Protein AF-A0A098EBD2-F1 (afdb_monomer_lite)

Secondary structure (DSSP, 8-state):
--SEEEEEEEE-HHHHTT-SSEEEEEEEETTTTEEEEEEEE-STT---S----EEEEEEE-SSEEEEE---S--EE-TT--EE------EEEEE------TT--SSSSS-SHHHHHHHHHHHTTS---S-HHHHSTT-SS--HHHHHHHHTT-

Radius of gyration: 23.1 Å; chains: 1; bounding box: 47×31×62 Å

InterPro domains:
  IPR002102 Cellulosome anchoring protein, cohesin domain [PF00963] (5-93)
  IPR008965 CBM2/CBM3, carbohydrate-binding domain superfamily [SSF49384] (8-94)

Foldseek 3Di:
DDQKAWDDKAFDCQQVPPAPDKDKDWDGDRVVPDIDIDIDGPDQFGGDDDDDGMDIDIDGPAFDKDKADDDPDWDAGSVRDTDDDDDDTDMDGDHHPPDDALPQVPPPDQDVVSLVSLVCVVVVNHDGPCQVRHDDPDPHRDVVSSVVSVVVD

Structure (mmCIF, N/CA/C/O backbone):
data_AF-A0A098EBD2-F1
#
_entry.id   AF-A0A098EBD2-F1
#
loop_
_atom_site.group_PDB
_atom_site.id
_atom_site.type_symbol
_atom_site.label_atom_id
_atom_site.label_alt_id
_atom_site.label_comp_id
_atom_site.label_asym_id
_atom_site.label_entity_id
_atom_site.label_seq_id
_atom_site.pdbx_PDB_ins_code
_atom_site.Cartn_x
_atom_site.Cartn_y
_atom_site.Cartn_z
_atom_site.occupancy
_atom_site.B_iso_or_equiv
_atom_site.auth_seq_id
_atom_site.auth_comp_id
_atom_site.auth_asym_id
_atom_site.auth_atom_id
_atom_site.pdbx_PDB_model_num
ATOM 1 N N . MET A 1 1 ? -10.925 -12.950 3.390 1.00 47.75 1 MET A N 1
ATOM 2 C CA . MET A 1 1 ? -11.108 -11.482 3.412 1.00 47.75 1 MET A CA 1
ATOM 3 C C . MET A 1 1 ? -9.723 -10.864 3.298 1.00 47.75 1 MET A C 1
ATOM 5 O O . MET A 1 1 ? -8.842 -11.332 4.004 1.00 47.75 1 MET A O 1
ATOM 9 N N . HIS A 1 2 ? -9.485 -9.935 2.369 1.00 63.41 2 HIS A N 1
ATOM 10 C CA . HIS A 1 2 ? -8.161 -9.311 2.233 1.00 63.41 2 HIS A CA 1
ATOM 11 C C . HIS A 1 2 ? -7.957 -8.298 3.364 1.00 63.41 2 HIS A C 1
ATOM 13 O O . HIS A 1 2 ? -8.791 -7.412 3.544 1.00 63.41 2 HIS A O 1
ATOM 19 N N . SER A 1 3 ? -6.859 -8.438 4.109 1.00 82.44 3 SER A N 1
ATOM 20 C CA . SER A 1 3 ? -6.523 -7.574 5.252 1.00 82.44 3 SER A CA 1
ATOM 21 C C . SER A 1 3 ? -6.051 -6.179 4.830 1.00 82.44 3 SER A C 1
ATOM 23 O O . SER A 1 3 ? -5.883 -5.307 5.677 1.00 82.44 3 SER A O 1
ATOM 25 N N . ILE A 1 4 ? -5.836 -5.953 3.530 1.00 92.81 4 ILE A N 1
ATOM 26 C CA . ILE A 1 4 ? -5.303 -4.709 2.969 1.00 92.81 4 ILE A CA 1
ATOM 27 C C . ILE A 1 4 ? -6.008 -4.316 1.664 1.00 92.81 4 ILE A C 1
ATOM 29 O O . ILE A 1 4 ? -6.575 -5.163 0.971 1.00 92.81 4 ILE A O 1
ATOM 33 N N . GLU A 1 5 ? -5.920 -3.036 1.312 1.00 94.31 5 GLU A N 1
ATOM 34 C CA . GLU A 1 5 ? -6.204 -2.484 -0.017 1.00 94.31 5 GLU A CA 1
ATOM 35 C C . GLU A 1 5 ? -5.006 -1.671 -0.508 1.00 94.31 5 GLU A C 1
ATOM 37 O O . GLU A 1 5 ? -4.396 -0.935 0.264 1.00 94.31 5 GLU A O 1
ATOM 42 N N . ALA A 1 6 ? -4.644 -1.801 -1.783 1.00 96.50 6 ALA A N 1
ATOM 43 C CA . ALA A 1 6 ? -3.602 -0.967 -2.369 1.00 96.50 6 ALA A CA 1
ATOM 44 C C . ALA A 1 6 ? -4.162 0.429 -2.654 1.00 96.50 6 ALA A C 1
ATOM 46 O O . ALA A 1 6 ? -5.269 0.555 -3.182 1.00 96.50 6 ALA A O 1
ATOM 47 N N . ILE A 1 7 ? -3.405 1.467 -2.307 1.00 97.12 7 ILE A N 1
ATOM 48 C CA . ILE A 1 7 ? -3.822 2.865 -2.480 1.00 97.12 7 ILE A CA 1
ATOM 49 C C . ILE A 1 7 ? -2.928 3.628 -3.451 1.00 97.12 7 ILE A C 1
ATOM 51 O O . ILE A 1 7 ? -3.383 4.595 -4.052 1.00 97.12 7 ILE A O 1
ATOM 55 N N . ASN A 1 8 ? -1.672 3.203 -3.615 1.00 97.06 8 ASN A N 1
ATOM 56 C CA . ASN A 1 8 ? -0.736 3.874 -4.505 1.00 97.06 8 ASN A CA 1
ATOM 57 C C . ASN A 1 8 ? 0.371 2.933 -4.991 1.00 97.06 8 ASN A C 1
ATOM 59 O O . ASN A 1 8 ? 0.730 1.977 -4.299 1.00 97.06 8 ASN A O 1
ATOM 63 N N . VAL A 1 9 ? 0.924 3.244 -6.161 1.00 97.62 9 VAL A N 1
ATOM 64 C CA . VAL A 1 9 ? 2.150 2.648 -6.697 1.00 97.62 9 VAL A CA 1
ATOM 65 C C . VAL A 1 9 ? 2.989 3.773 -7.285 1.00 97.62 9 VAL A C 1
ATOM 67 O O . VAL A 1 9 ? 2.520 4.480 -8.177 1.00 97.62 9 VAL A O 1
ATOM 70 N N . THR A 1 10 ? 4.217 3.929 -6.801 1.00 95.62 10 THR A N 1
ATOM 71 C CA . THR A 1 10 ? 5.152 4.965 -7.249 1.00 95.62 10 THR A CA 1
ATOM 72 C C . THR A 1 10 ? 6.435 4.345 -7.765 1.00 95.62 10 THR A C 1
ATOM 74 O O . THR A 1 10 ? 6.997 3.457 -7.131 1.00 95.62 10 THR A O 1
ATOM 77 N N . GLU A 1 11 ? 6.916 4.836 -8.901 1.00 94.38 11 GLU A N 1
ATOM 78 C CA . GLU A 1 11 ? 8.241 4.495 -9.416 1.00 94.38 11 GLU A CA 1
ATOM 79 C C . GLU A 1 11 ? 9.330 5.094 -8.526 1.00 94.38 11 GLU A C 1
ATOM 81 O O . GLU A 1 11 ? 9.329 6.293 -8.223 1.00 94.38 11 GLU A O 1
ATOM 86 N N . GLU A 1 12 ? 10.309 4.270 -8.188 1.00 93.62 12 GLU A N 1
ATOM 87 C CA . GLU A 1 12 ? 11.470 4.647 -7.397 1.00 93.62 12 GLU A CA 1
ATOM 88 C C . GLU A 1 12 ? 12.692 4.916 -8.290 1.00 93.62 12 GLU A C 1
ATOM 90 O O . GLU A 1 12 ? 12.601 5.083 -9.507 1.00 93.62 12 GLU A O 1
ATOM 95 N N . ASN A 1 13 ? 13.867 5.061 -7.683 1.00 90.56 13 ASN A N 1
ATOM 96 C CA . ASN A 1 13 ? 15.034 5.594 -8.380 1.00 90.56 13 ASN A CA 1
ATOM 97 C C . ASN A 1 13 ? 15.795 4.574 -9.234 1.00 90.56 13 ASN A C 1
ATOM 99 O O . ASN A 1 13 ? 16.784 4.963 -9.848 1.00 90.56 13 ASN A O 1
ATOM 103 N N . PHE A 1 14 ? 15.416 3.289 -9.278 1.00 91.81 14 PHE A N 1
ATOM 104 C CA . PHE A 1 14 ? 16.199 2.289 -10.015 1.00 91.81 14 PHE A CA 1
ATOM 105 C C . PHE A 1 14 ? 16.415 2.683 -11.481 1.00 91.81 14 PHE A C 1
ATOM 107 O O . PHE A 1 14 ? 17.562 2.829 -11.896 1.00 91.81 14 PHE A O 1
ATOM 114 N N . LEU A 1 15 ? 15.345 2.954 -12.237 1.00 89.69 15 LEU A N 1
ATOM 115 C CA . LEU A 1 15 ? 15.485 3.350 -13.642 1.00 89.69 15 LEU A CA 1
ATOM 116 C C . LEU A 1 15 ? 16.004 4.784 -13.804 1.00 89.69 15 LEU A C 1
ATOM 118 O O . LEU A 1 15 ? 16.798 5.050 -14.701 1.00 89.69 15 LEU A O 1
ATOM 122 N N . LYS A 1 16 ? 15.633 5.695 -12.899 1.00 86.62 16 LYS A N 1
ATOM 123 C CA . LYS A 1 16 ? 16.017 7.120 -12.944 1.00 86.62 16 LYS A CA 1
ATOM 124 C C . LYS A 1 16 ? 17.519 7.372 -12.789 1.00 86.62 16 LYS A C 1
ATOM 126 O O . LYS A 1 16 ? 17.983 8.456 -13.118 1.00 86.62 16 LYS A O 1
ATOM 131 N N . GLN A 1 17 ? 18.280 6.400 -12.285 1.00 83.31 17 GLN A N 1
ATOM 132 C CA . GLN A 1 17 ? 19.725 6.544 -12.086 1.00 83.31 17 GLN A CA 1
ATOM 133 C C . GLN A 1 17 ? 20.496 6.692 -13.398 1.00 83.31 17 GLN A C 1
ATOM 135 O O . GLN A 1 17 ? 21.388 7.527 -13.483 1.00 83.31 17 GLN A O 1
ATOM 140 N N . ASN A 1 18 ? 20.159 5.878 -14.400 1.00 79.56 18 ASN A N 1
ATOM 141 C CA . ASN A 1 18 ? 20.914 5.792 -15.654 1.00 79.56 18 ASN A CA 1
ATOM 142 C C . ASN A 1 18 ? 20.013 5.838 -16.894 1.00 79.56 18 ASN A C 1
ATOM 144 O O . ASN A 1 18 ? 20.478 5.599 -18.005 1.00 79.56 18 ASN A O 1
ATOM 148 N N . CYS A 1 19 ? 18.731 6.161 -16.716 1.00 85.25 19 CYS A N 1
ATOM 149 C CA . CYS A 1 19 ? 17.811 6.388 -17.812 1.00 85.25 19 CYS A CA 1
ATOM 150 C C . CYS A 1 19 ? 17.461 7.869 -17.942 1.00 85.25 19 CYS A C 1
ATOM 152 O O . CYS A 1 19 ? 16.880 8.457 -17.032 1.00 85.25 19 CYS A O 1
ATOM 154 N N . THR A 1 20 ? 17.742 8.463 -19.104 1.00 80.00 20 THR A N 1
ATOM 155 C CA . THR A 1 20 ? 17.377 9.859 -19.404 1.00 80.00 20 THR A CA 1
ATOM 156 C C . THR A 1 20 ? 15.864 10.081 -19.392 1.00 80.00 20 THR A C 1
ATOM 158 O O . THR A 1 20 ? 15.394 11.183 -19.116 1.00 80.00 20 THR A O 1
ATOM 161 N N . THR A 1 21 ? 15.082 9.046 -19.703 1.00 85.19 21 THR A N 1
ATOM 162 C CA . THR A 1 21 ? 13.619 9.118 -19.727 1.00 85.19 21 THR A CA 1
ATOM 163 C C . THR A 1 21 ? 13.034 7.789 -19.277 1.00 85.19 21 THR A C 1
ATOM 165 O O . THR A 1 21 ? 13.068 6.807 -20.021 1.00 85.19 21 THR A O 1
ATOM 168 N N . SER A 1 22 ? 12.505 7.761 -18.054 1.00 89.00 22 SER A N 1
ATOM 169 C CA . SER A 1 22 ? 11.696 6.649 -17.569 1.00 89.00 22 SER A CA 1
ATOM 170 C C . SER A 1 22 ? 10.202 6.968 -17.662 1.00 89.00 22 SER A C 1
ATOM 172 O O . SER A 1 22 ? 9.775 8.119 -17.542 1.00 89.00 22 SER A O 1
ATOM 174 N N . TYR A 1 23 ? 9.408 5.931 -17.911 1.00 88.75 23 TYR A N 1
ATOM 175 C CA . TYR A 1 23 ? 7.952 5.965 -17.924 1.00 88.75 23 TYR A CA 1
ATOM 176 C C . TYR A 1 23 ? 7.419 4.906 -16.985 1.00 88.75 23 TYR A C 1
ATOM 178 O O . TYR A 1 23 ? 7.873 3.765 -17.026 1.00 88.75 23 TYR A O 1
ATOM 186 N N . SER A 1 24 ? 6.400 5.278 -16.222 1.00 93.31 24 SER A N 1
ATOM 187 C CA . SER A 1 24 ? 5.824 4.412 -15.203 1.00 93.31 24 SER A CA 1
ATOM 188 C C . SER A 1 24 ? 4.315 4.463 -15.279 1.00 93.31 24 SER A C 1
ATOM 190 O O . SER A 1 24 ? 3.712 5.532 -15.393 1.00 93.31 24 SER A O 1
ATOM 192 N N . THR A 1 25 ? 3.689 3.296 -15.242 1.00 96.00 25 THR A N 1
ATOM 193 C CA . THR A 1 25 ? 2.236 3.165 -15.240 1.00 96.00 25 THR A CA 1
ATOM 194 C C . THR A 1 25 ? 1.813 2.161 -14.191 1.00 96.00 25 THR A C 1
ATOM 196 O O . THR A 1 25 ? 2.489 1.158 -13.965 1.00 96.00 25 THR A O 1
ATOM 199 N N . SER A 1 26 ? 0.677 2.417 -13.552 1.00 96.81 26 SER A N 1
ATOM 200 C CA . SER A 1 26 ? 0.091 1.502 -12.590 1.00 96.81 26 SER A CA 1
ATOM 201 C C . SER A 1 26 ? -1.432 1.511 -12.676 1.00 96.81 26 SER A C 1
ATOM 203 O O . SER A 1 26 ? -2.070 2.526 -12.952 1.00 96.81 26 SER A O 1
ATOM 205 N N . ILE A 1 27 ? -2.026 0.340 -12.469 1.00 97.69 27 ILE A N 1
ATOM 206 C CA . ILE A 1 27 ? -3.468 0.134 -12.381 1.00 97.69 27 ILE A CA 1
ATOM 207 C C . ILE A 1 27 ? -3.720 -0.725 -11.149 1.00 97.69 27 ILE A C 1
ATOM 209 O O . ILE A 1 27 ? -3.300 -1.884 -11.083 1.00 97.69 27 ILE A O 1
ATOM 213 N N . ILE A 1 28 ? -4.439 -0.158 -10.185 1.00 97.81 28 ILE A N 1
ATOM 214 C CA . ILE A 1 28 ? -4.863 -0.850 -8.972 1.00 97.81 28 ILE A CA 1
ATOM 215 C C . ILE A 1 28 ? -6.307 -1.316 -9.156 1.00 97.81 28 ILE A C 1
ATOM 217 O O . ILE A 1 28 ? -7.201 -0.516 -9.419 1.00 97.81 28 ILE A O 1
ATOM 221 N N . ASN A 1 29 ? -6.550 -2.614 -8.984 1.00 96.56 29 ASN A N 1
ATOM 222 C CA . ASN A 1 29 ? -7.889 -3.186 -8.937 1.00 96.56 29 ASN A CA 1
ATOM 223 C C . ASN A 1 29 ? -8.048 -4.030 -7.667 1.00 96.56 29 ASN A C 1
ATOM 225 O O . ASN A 1 29 ? -7.806 -5.241 -7.651 1.00 96.56 29 ASN A O 1
ATOM 229 N N . ASN A 1 30 ? -8.487 -3.368 -6.595 1.00 94.38 30 ASN A N 1
ATOM 230 C CA . ASN A 1 30 ? -8.732 -4.001 -5.299 1.00 94.38 30 ASN A CA 1
ATOM 231 C C . ASN A 1 30 ? -9.931 -4.968 -5.316 1.00 94.38 30 ASN A C 1
ATOM 233 O O . ASN A 1 30 ? -9.996 -5.850 -4.465 1.00 94.38 30 ASN A O 1
ATOM 237 N N . THR A 1 31 ? -10.851 -4.858 -6.285 1.00 93.88 31 THR A N 1
ATOM 238 C CA . THR A 1 31 ? -11.996 -5.777 -6.419 1.00 93.88 31 THR A CA 1
ATOM 239 C C . THR A 1 31 ? -11.541 -7.193 -6.762 1.00 93.88 31 THR A C 1
ATOM 241 O O . THR A 1 31 ? -12.078 -8.154 -6.219 1.00 93.88 31 THR A O 1
ATOM 244 N N . ILE A 1 32 ? -10.528 -7.324 -7.625 1.00 94.00 32 ILE A N 1
ATOM 245 C CA . ILE A 1 32 ? -9.950 -8.624 -8.009 1.00 94.00 32 ILE A CA 1
ATOM 246 C C . ILE A 1 32 ? -8.604 -8.915 -7.326 1.00 94.00 32 ILE A C 1
ATOM 248 O O . ILE A 1 32 ? -7.976 -9.925 -7.633 1.00 94.00 32 ILE A O 1
ATOM 252 N N . GLY A 1 33 ? -8.135 -8.027 -6.443 1.00 94.31 33 GLY A N 1
ATOM 253 C CA . GLY A 1 33 ? -6.866 -8.180 -5.729 1.00 94.31 33 GLY A CA 1
ATOM 254 C C . GLY A 1 33 ? -5.628 -8.132 -6.631 1.00 94.31 33 GLY A C 1
ATOM 255 O O . GLY A 1 33 ? -4.668 -8.852 -6.373 1.00 94.31 33 GLY A O 1
ATOM 256 N N . LYS A 1 34 ? -5.643 -7.322 -7.701 1.00 95.62 34 LYS A N 1
ATOM 257 C CA . LYS A 1 34 ? -4.503 -7.192 -8.624 1.00 95.62 34 LYS A CA 1
ATOM 258 C C . LYS A 1 34 ? -3.979 -5.765 -8.706 1.00 95.62 34 LYS A C 1
ATOM 260 O O . LYS A 1 34 ? -4.743 -4.806 -8.795 1.00 95.62 34 LYS A O 1
ATOM 265 N N . ILE A 1 35 ? -2.658 -5.663 -8.772 1.00 97.25 35 ILE A N 1
ATOM 266 C CA . ILE A 1 35 ? -1.924 -4.461 -9.153 1.00 97.25 35 ILE A CA 1
ATOM 267 C C . ILE A 1 35 ? -1.181 -4.815 -10.436 1.00 97.25 35 ILE A C 1
ATOM 269 O O . ILE A 1 35 ? -0.492 -5.832 -10.489 1.00 97.25 35 ILE A O 1
ATOM 273 N N . LYS A 1 36 ? -1.344 -4.004 -11.478 1.00 96.81 36 LYS A N 1
ATOM 274 C CA . LYS A 1 36 ? -0.498 -4.063 -12.672 1.00 96.81 36 LYS A CA 1
ATOM 275 C C . LYS A 1 36 ? 0.371 -2.824 -12.667 1.00 96.81 36 LYS A C 1
ATOM 277 O O . LYS A 1 36 ? -0.164 -1.737 -12.487 1.00 96.81 36 LYS A O 1
ATOM 282 N N . PHE A 1 37 ? 1.667 -2.981 -12.867 1.00 95.81 37 PHE A N 1
ATOM 283 C CA . PHE A 1 37 ? 2.574 -1.858 -13.028 1.00 95.81 37 PHE A CA 1
ATOM 284 C C . PHE A 1 37 ? 3.635 -2.192 -14.071 1.00 95.81 37 PHE A C 1
ATOM 286 O O . PHE A 1 37 ? 3.880 -3.368 -14.354 1.00 95.81 37 PHE A O 1
ATOM 293 N N . ALA A 1 38 ? 4.211 -1.158 -14.665 1.00 94.50 38 ALA A N 1
ATOM 294 C CA . ALA A 1 38 ? 5.347 -1.272 -15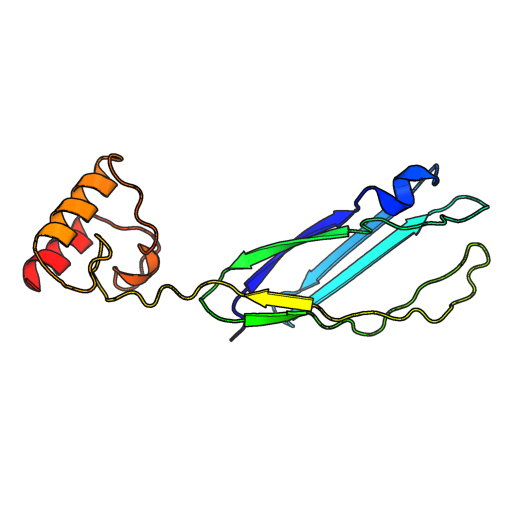.560 1.00 94.50 38 ALA A CA 1
ATOM 295 C C . ALA A 1 38 ? 6.165 0.012 -15.474 1.00 94.50 38 ALA A C 1
ATOM 297 O O . ALA A 1 38 ? 5.600 1.095 -15.628 1.00 94.50 38 ALA A O 1
ATOM 298 N N . ASP A 1 39 ? 7.472 -0.153 -15.302 1.00 92.75 39 ASP A N 1
ATOM 299 C CA . ASP A 1 39 ? 8.456 0.921 -15.340 1.00 92.75 39 ASP A CA 1
ATOM 300 C C . ASP A 1 39 ? 9.394 0.626 -16.518 1.00 92.75 39 ASP A C 1
ATOM 302 O O . ASP A 1 39 ? 9.876 -0.497 -16.679 1.00 92.75 39 ASP A O 1
ATOM 306 N N . THR A 1 40 ? 9.586 1.596 -17.407 1.00 91.62 40 THR A N 1
ATOM 307 C CA . THR A 1 40 ? 10.291 1.426 -18.686 1.00 91.62 40 THR A CA 1
ATOM 308 C C . THR A 1 40 ? 11.290 2.549 -18.890 1.00 91.62 40 THR A C 1
ATOM 310 O O . THR A 1 40 ? 10.945 3.717 -18.746 1.00 91.62 40 THR A O 1
ATOM 313 N N . CYS A 1 41 ? 12.515 2.202 -19.276 1.00 90.12 41 CYS A N 1
ATOM 314 C CA . CYS A 1 41 ? 13.516 3.153 -19.741 1.00 90.12 41 CYS A CA 1
ATOM 315 C C . CYS A 1 41 ? 13.502 3.227 -21.274 1.00 90.12 41 CYS A C 1
ATOM 317 O O . CYS A 1 41 ? 13.583 2.186 -21.918 1.00 90.12 41 CYS A O 1
ATOM 319 N N . THR A 1 42 ? 13.439 4.423 -21.866 1.00 81.88 42 THR A N 1
ATOM 320 C CA . THR A 1 42 ? 13.421 4.602 -23.336 1.00 81.88 42 THR A CA 1
ATOM 321 C C . THR A 1 42 ? 14.747 5.123 -23.917 1.00 81.88 42 THR A C 1
ATOM 323 O O . THR A 1 42 ? 14.736 5.857 -24.901 1.00 81.88 42 THR A O 1
ATOM 326 N N . GLY A 1 43 ? 15.890 4.773 -23.311 1.00 70.06 43 GLY A N 1
ATOM 327 C CA . GLY A 1 43 ? 17.248 5.104 -23.786 1.00 70.06 43 GLY A CA 1
ATOM 328 C C . GLY A 1 43 ? 18.057 3.869 -24.221 1.00 70.06 43 GLY A C 1
ATOM 329 O O . GLY A 1 43 ? 17.718 2.750 -23.846 1.00 70.06 43 GLY A O 1
ATOM 330 N N . GLU A 1 44 ? 19.129 4.067 -25.002 1.00 66.00 44 GLU A N 1
ATOM 331 C CA . GLU A 1 44 ? 19.786 2.997 -25.786 1.00 66.00 44 GLU A CA 1
ATOM 332 C C . GLU A 1 44 ? 20.394 1.838 -24.972 1.00 66.00 44 GLU A C 1
ATOM 334 O O . GLU A 1 44 ? 20.441 0.719 -25.473 1.00 66.00 44 GLU A O 1
ATOM 339 N N . THR A 1 45 ? 20.852 2.054 -23.734 1.00 77.00 45 THR A N 1
ATOM 340 C CA . THR A 1 45 ? 21.683 1.058 -23.021 1.00 77.00 45 THR A CA 1
ATOM 341 C C . THR A 1 45 ? 21.000 0.335 -21.855 1.00 77.00 45 THR A C 1
ATOM 343 O O . THR A 1 45 ? 21.666 -0.412 -21.141 1.00 77.00 45 THR A O 1
ATOM 346 N N . GLY A 1 46 ? 19.694 0.531 -21.635 1.00 81.19 46 GLY A N 1
ATOM 347 C CA . GLY A 1 46 ? 19.002 -0.037 -20.470 1.00 81.19 46 GLY A CA 1
ATOM 348 C C . GLY A 1 46 ? 19.585 0.447 -19.131 1.00 81.19 46 GLY A C 1
ATOM 349 O O . GLY A 1 46 ? 20.291 1.454 -19.072 1.00 81.19 46 GLY A O 1
ATOM 350 N N . VAL A 1 47 ? 19.272 -0.252 -18.033 1.00 87.38 47 VAL A N 1
ATOM 351 C CA . VAL A 1 47 ? 19.777 0.068 -16.685 1.00 87.38 47 VAL A CA 1
ATOM 352 C C . VAL A 1 47 ? 20.279 -1.200 -16.001 1.00 87.38 47 VAL A C 1
ATOM 354 O O . VAL A 1 47 ? 19.591 -2.218 -15.989 1.00 87.38 47 VAL A O 1
ATOM 357 N N . ASN A 1 48 ? 21.460 -1.113 -15.384 1.00 88.12 48 ASN A N 1
ATOM 358 C CA . ASN A 1 48 ? 22.134 -2.231 -14.724 1.00 88.12 48 ASN A CA 1
ATOM 359 C C . ASN A 1 48 ? 22.338 -1.928 -13.232 1.00 88.12 48 ASN A C 1
ATOM 361 O O . ASN A 1 48 ? 22.530 -0.772 -12.854 1.00 88.12 48 ASN A O 1
ATOM 365 N N . GLY A 1 49 ? 22.377 -2.969 -12.395 1.00 88.81 49 GLY A N 1
ATOM 366 C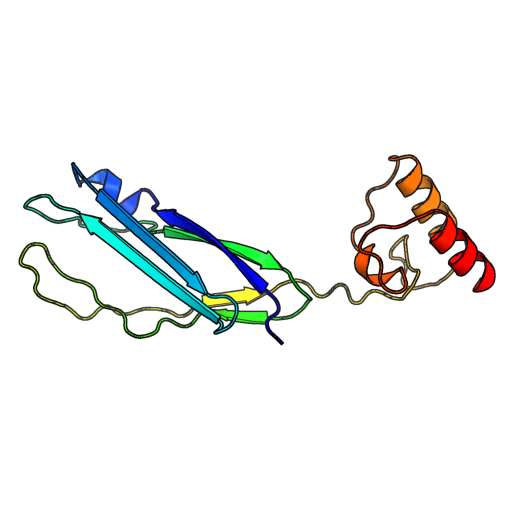 CA . GLY A 1 49 ? 22.655 -2.865 -10.958 1.00 88.81 49 GLY A CA 1
ATOM 367 C C . GLY A 1 49 ? 21.488 -3.327 -10.087 1.00 88.81 49 GLY A C 1
ATOM 368 O O . GLY A 1 49 ? 20.626 -4.079 -10.536 1.00 88.81 49 GLY A O 1
ATOM 369 N N . SER A 1 50 ? 21.466 -2.860 -8.838 1.00 91.12 50 SER A N 1
ATOM 370 C CA . SER A 1 50 ? 20.431 -3.186 -7.851 1.00 91.12 50 SER A CA 1
ATOM 371 C C . SER A 1 50 ? 19.774 -1.915 -7.326 1.00 91.12 50 SER A C 1
ATOM 373 O O . SER A 1 50 ? 20.437 -0.898 -7.136 1.00 91.12 50 SER A O 1
ATOM 375 N N . GLY A 1 51 ? 18.479 -1.978 -7.030 1.00 92.62 51 GLY A N 1
ATOM 376 C CA . GLY A 1 51 ? 17.750 -0.864 -6.438 1.00 92.62 51 GLY A CA 1
ATOM 377 C C . GLY A 1 51 ? 16.267 -1.164 -6.277 1.00 92.62 51 GLY A C 1
ATOM 378 O O . GLY A 1 51 ? 15.806 -2.265 -6.575 1.00 92.62 51 GLY A O 1
ATOM 379 N N . VAL A 1 52 ? 15.525 -0.172 -5.791 1.00 93.88 52 VAL A N 1
ATOM 380 C CA . VAL A 1 52 ? 14.067 -0.253 -5.670 1.00 93.88 52 VAL A CA 1
ATOM 381 C C . VAL A 1 52 ? 13.442 0.204 -6.982 1.00 93.88 52 VAL A C 1
ATOM 383 O O . VAL A 1 52 ? 13.707 1.319 -7.432 1.00 93.88 52 VAL A O 1
ATOM 386 N N . LEU A 1 53 ? 12.636 -0.670 -7.586 1.00 92.00 53 LEU A N 1
ATOM 387 C CA . LEU A 1 53 ? 11.916 -0.393 -8.829 1.00 92.00 53 LEU A CA 1
AT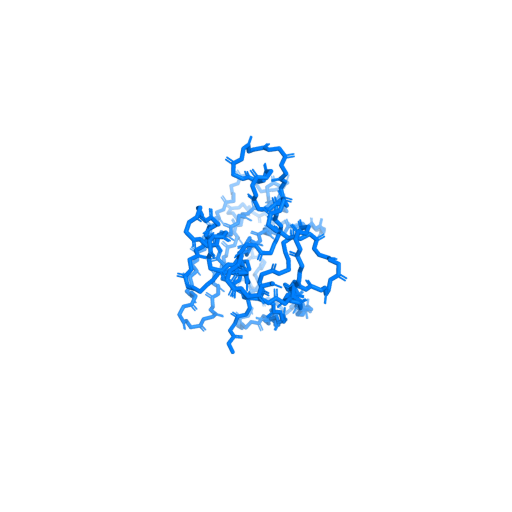OM 388 C C . LEU A 1 53 ? 10.695 0.494 -8.561 1.00 92.00 53 LEU A C 1
ATOM 390 O O . LEU A 1 53 ? 10.585 1.585 -9.107 1.00 92.00 53 LEU A O 1
ATOM 394 N N . CYS A 1 54 ? 9.842 0.062 -7.633 1.00 95.00 54 CYS A N 1
ATOM 395 C CA . CYS A 1 54 ? 8.638 0.777 -7.242 1.00 95.00 54 CYS A CA 1
ATOM 396 C C . CYS A 1 54 ? 8.320 0.576 -5.755 1.00 95.00 54 CYS A C 1
ATOM 398 O O . CYS A 1 54 ? 8.650 -0.462 -5.175 1.00 95.00 54 CYS A O 1
ATOM 400 N N . ASN A 1 55 ? 7.591 1.522 -5.172 1.00 96.38 55 ASN A N 1
ATOM 401 C CA . ASN A 1 55 ? 6.948 1.391 -3.873 1.00 96.38 55 ASN A CA 1
ATOM 402 C C . ASN A 1 55 ? 5.441 1.215 -4.050 1.00 96.38 55 ASN A C 1
ATOM 404 O O . ASN A 1 55 ? 4.794 1.940 -4.802 1.00 96.38 55 ASN A O 1
ATOM 408 N N . ILE A 1 56 ? 4.873 0.259 -3.318 1.00 97.31 56 ILE A N 1
ATOM 409 C CA . ILE A 1 56 ? 3.431 0.015 -3.283 1.00 97.31 56 ILE A CA 1
ATOM 410 C C . ILE A 1 56 ? 2.934 0.351 -1.884 1.00 97.31 56 ILE A C 1
ATOM 412 O O . ILE A 1 56 ? 3.384 -0.232 -0.898 1.00 97.31 56 ILE A O 1
ATOM 416 N N . THR A 1 57 ? 1.985 1.277 -1.795 1.00 96.44 57 THR A N 1
ATOM 417 C CA . THR A 1 57 ? 1.367 1.658 -0.526 1.00 96.44 57 THR A CA 1
ATOM 418 C C . THR A 1 57 ? 0.057 0.910 -0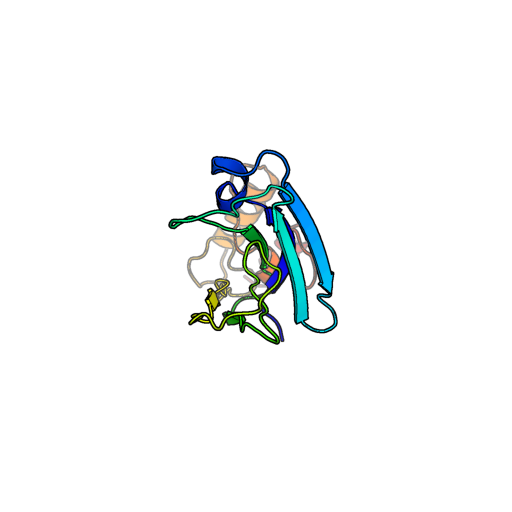.341 1.00 96.44 57 THR A C 1
ATOM 420 O O . THR A 1 57 ? -0.814 0.924 -1.215 1.00 96.44 57 THR A O 1
ATOM 423 N N . PHE A 1 58 ? -0.102 0.297 0.828 1.00 95.44 58 PHE A N 1
ATOM 424 C CA . PHE A 1 58 ? -1.321 -0.387 1.234 1.00 95.44 58 PHE A CA 1
ATOM 425 C C . PHE A 1 58 ? -1.943 0.300 2.445 1.00 95.44 58 PHE A C 1
ATOM 427 O O . PHE A 1 58 ? -1.237 0.736 3.352 1.00 95.44 58 PHE A O 1
ATOM 434 N N . LYS A 1 59 ? -3.272 0.330 2.488 1.00 89.12 59 LYS A N 1
ATOM 435 C CA . LYS A 1 59 ? -4.052 0.643 3.681 1.00 89.12 59 LYS A CA 1
ATOM 436 C C . LYS A 1 59 ? -4.554 -0.657 4.302 1.00 89.12 59 LYS A C 1
ATOM 438 O O . LYS A 1 59 ? -5.084 -1.520 3.602 1.00 89.12 59 LYS A O 1
ATOM 443 N N . ALA A 1 60 ? -4.393 -0.802 5.613 1.00 87.19 60 ALA A N 1
ATOM 444 C CA . ALA A 1 60 ? -4.963 -1.924 6.348 1.00 87.19 60 ALA A CA 1
ATOM 445 C C . ALA A 1 60 ? -6.493 -1.789 6.426 1.00 87.19 60 ALA A C 1
ATOM 447 O O . ALA A 1 60 ? -7.015 -0.716 6.724 1.00 87.19 60 ALA A O 1
ATOM 448 N N . LYS A 1 61 ? -7.206 -2.883 6.149 1.00 81.81 61 LYS A N 1
ATOM 449 C CA . LYS A 1 61 ? -8.670 -2.985 6.279 1.00 81.81 61 LYS A CA 1
ATOM 450 C C . LYS A 1 61 ? -9.085 -3.712 7.547 1.00 81.81 61 LYS A C 1
ATOM 452 O O . LYS A 1 61 ? -10.118 -3.410 8.127 1.00 81.81 61 LYS A O 1
ATOM 457 N N . SER A 1 62 ? -8.299 -4.706 7.929 1.00 77.88 62 SER A N 1
ATOM 458 C CA . SER A 1 62 ? -8.498 -5.507 9.124 1.00 77.88 62 SER A CA 1
ATOM 459 C C . SER A 1 62 ? -7.172 -6.143 9.498 1.00 77.88 62 SER A C 1
ATOM 461 O O . SER A 1 62 ? -6.266 -6.252 8.669 1.00 77.88 62 SER A O 1
ATOM 463 N N . GLY A 1 63 ? -7.087 -6.650 10.719 1.00 81.50 63 GLY A N 1
ATOM 464 C CA . GLY A 1 63 ? -5.989 -7.522 11.088 1.00 81.50 63 GLY A CA 1
ATOM 465 C C . GLY A 1 63 ? -5.877 -8.757 10.198 1.00 81.50 63 GLY A C 1
ATOM 466 O O . GLY A 1 63 ? -6.858 -9.223 9.605 1.00 81.50 63 GLY A O 1
ATOM 467 N N . GLY A 1 64 ? -4.662 -9.281 10.095 1.00 84.00 64 GLY A N 1
ATOM 468 C CA . GLY A 1 64 ? -4.355 -10.503 9.366 1.00 84.00 64 GLY A CA 1
ATOM 469 C C . GLY A 1 64 ? -3.239 -10.311 8.351 1.00 84.00 64 GLY A C 1
ATOM 470 O O . GLY A 1 64 ? -2.529 -9.306 8.336 1.00 84.00 64 GLY A O 1
ATOM 471 N N . SER A 1 65 ? -3.053 -11.310 7.494 1.00 89.81 65 SER A N 1
ATOM 472 C CA . SER A 1 65 ? -1.968 -11.287 6.525 1.00 89.81 65 SER A CA 1
ATOM 473 C C . SER A 1 65 ? -2.435 -11.547 5.105 1.00 89.81 65 SER A C 1
ATOM 475 O O . SER A 1 65 ? -3.307 -12.375 4.858 1.00 89.81 65 SER A O 1
ATOM 477 N N . SER A 1 66 ? -1.827 -10.821 4.170 1.00 93.38 66 SER A N 1
ATOM 478 C CA . SER A 1 66 ? -2.064 -10.928 2.737 1.00 93.38 66 SER A CA 1
ATOM 479 C C . SER A 1 66 ? -0.749 -11.250 2.029 1.00 93.38 66 SER A C 1
ATOM 481 O O . SER A 1 66 ? 0.234 -10.517 2.157 1.00 93.38 66 SER A O 1
ATOM 483 N N . ALA A 1 67 ? -0.724 -12.368 1.304 1.00 94.81 67 ALA A N 1
ATOM 484 C CA . ALA A 1 67 ? 0.397 -12.724 0.442 1.00 94.81 67 ALA A CA 1
ATOM 485 C C . ALA A 1 67 ? 0.412 -11.818 -0.798 1.00 94.81 67 ALA A C 1
ATOM 487 O O . ALA A 1 67 ? -0.637 -11.545 -1.381 1.00 94.81 67 ALA A O 1
ATOM 488 N N . LEU A 1 68 ? 1.601 -11.377 -1.202 1.00 95.88 68 LEU A N 1
ATOM 489 C CA . LEU A 1 68 ? 1.835 -10.619 -2.426 1.00 95.88 68 LEU A CA 1
ATOM 490 C C . LEU A 1 68 ? 2.560 -11.529 -3.412 1.00 95.88 68 LEU A C 1
ATOM 492 O O . LEU A 1 68 ? 3.756 -11.774 -3.272 1.00 95.88 68 LEU A O 1
ATOM 496 N N . ASN A 1 69 ? 1.829 -12.050 -4.391 1.00 95.81 69 ASN A N 1
ATOM 497 C CA . ASN A 1 69 ? 2.386 -12.964 -5.380 1.00 95.81 69 ASN A CA 1
ATOM 498 C C . ASN A 1 69 ? 2.591 -12.245 -6.707 1.00 95.81 69 ASN A C 1
ATOM 500 O O . ASN A 1 69 ? 1.678 -11.581 -7.201 1.00 95.81 69 ASN A O 1
ATOM 504 N N . PHE A 1 70 ? 3.767 -12.424 -7.297 1.00 94.94 70 PHE A N 1
ATOM 505 C CA . PHE A 1 70 ? 3.990 -12.036 -8.678 1.00 94.94 70 PHE A CA 1
ATOM 506 C C . PHE A 1 70 ? 3.225 -12.976 -9.615 1.00 94.94 70 PHE A C 1
ATOM 508 O O . PHE A 1 70 ? 3.224 -14.194 -9.441 1.00 94.94 70 PHE A O 1
ATOM 515 N N . ASP A 1 71 ? 2.576 -12.395 -10.618 1.00 93.81 71 ASP A N 1
ATOM 516 C CA . ASP A 1 71 ? 1.835 -13.099 -11.660 1.00 93.81 71 ASP A CA 1
ATOM 517 C C . ASP A 1 71 ? 2.208 -12.476 -13.009 1.00 93.81 71 ASP A C 1
ATOM 519 O O . ASP A 1 71 ? 2.203 -11.253 -13.148 1.00 93.81 71 ASP A O 1
ATOM 523 N N . SER A 1 72 ? 2.518 -13.315 -14.000 1.00 90.81 72 SER A N 1
ATOM 524 C CA . SER A 1 72 ? 2.768 -12.894 -15.386 1.00 90.81 72 SER A CA 1
ATOM 525 C C . SER A 1 72 ? 3.885 -11.843 -15.550 1.00 90.81 72 SER A C 1
ATOM 527 O O . SER A 1 72 ? 3.747 -10.895 -16.324 1.00 90.81 72 SER A O 1
ATOM 529 N N . VAL A 1 73 ? 5.001 -12.014 -14.829 1.00 93.25 73 VAL A N 1
ATOM 530 C CA . VAL A 1 73 ? 6.164 -11.109 -14.874 1.00 93.25 73 VAL A CA 1
ATOM 531 C C . VAL A 1 73 ? 6.836 -11.146 -16.246 1.00 93.25 73 VAL A C 1
ATOM 533 O O . VAL A 1 73 ? 7.102 -12.218 -16.791 1.00 93.25 73 VAL A O 1
ATOM 536 N N . LYS A 1 74 ? 7.150 -9.964 -16.780 1.00 93.81 74 LYS A N 1
ATOM 537 C CA . LYS A 1 74 ? 7.959 -9.787 -17.989 1.00 93.81 74 LYS A CA 1
ATOM 538 C C . LYS A 1 74 ? 9.037 -8.751 -17.719 1.00 93.81 74 LYS A C 1
ATOM 540 O O . LYS A 1 74 ? 8.729 -7.668 -17.231 1.00 93.81 74 LYS A O 1
ATOM 545 N N . VAL A 1 75 ? 10.273 -9.087 -18.063 1.00 93.31 75 VAL A N 1
ATOM 546 C CA . VAL A 1 75 ? 11.417 -8.173 -18.035 1.00 93.31 75 VAL A CA 1
ATOM 547 C C . VAL A 1 75 ? 12.076 -8.246 -19.401 1.00 93.31 75 VAL A C 1
ATOM 549 O O . VAL A 1 75 ? 12.260 -9.347 -19.924 1.00 93.31 75 VAL A O 1
ATOM 552 N N . LEU A 1 76 ? 12.356 -7.089 -19.994 1.00 92.12 76 LEU A N 1
ATOM 553 C CA . LEU A 1 76 ? 12.969 -6.973 -21.312 1.00 92.12 76 LEU A CA 1
ATOM 554 C C . LEU A 1 76 ? 14.299 -6.233 -21.198 1.00 92.12 76 LEU A C 1
ATOM 556 O O . LEU A 1 76 ? 14.449 -5.370 -20.331 1.00 92.12 76 LEU A O 1
ATOM 560 N N . ASP A 1 77 ? 15.250 -6.584 -22.056 1.00 90.31 77 ASP A N 1
ATOM 561 C CA . ASP A 1 77 ? 16.479 -5.815 -22.238 1.00 90.31 77 ASP A CA 1
ATOM 562 C C . ASP A 1 77 ? 16.268 -4.618 -23.189 1.00 90.31 77 ASP A C 1
ATOM 564 O O . ASP A 1 77 ? 15.155 -4.336 -23.645 1.00 90.31 77 ASP A O 1
ATOM 568 N N . SER A 1 78 ? 17.350 -3.892 -23.482 1.00 88.06 78 SER A N 1
ATOM 569 C CA . SER A 1 78 ? 17.344 -2.747 -24.402 1.00 88.06 78 SER A CA 1
ATOM 570 C C . SER A 1 78 ? 17.032 -3.118 -25.857 1.00 88.06 78 SER A C 1
ATOM 572 O O . SER A 1 78 ? 16.671 -2.242 -26.637 1.00 88.06 78 SER A O 1
ATOM 574 N N . GLU A 1 79 ? 17.138 -4.396 -26.227 1.00 90.06 79 GLU A N 1
ATOM 575 C CA . GLU A 1 79 ? 16.812 -4.924 -27.558 1.00 90.06 79 GLU A CA 1
ATOM 576 C C . GLU A 1 79 ? 15.392 -5.519 -27.616 1.00 90.06 79 GLU A C 1
ATOM 578 O O . GLU A 1 79 ? 14.988 -6.079 -28.634 1.00 90.06 79 GLU A O 1
ATOM 583 N N . LEU A 1 80 ? 14.604 -5.358 -26.544 1.00 89.50 80 LEU A N 1
ATOM 584 C CA . LEU A 1 80 ? 13.258 -5.915 -26.382 1.00 89.50 80 LEU A CA 1
ATOM 585 C C . LEU A 1 80 ? 13.227 -7.450 -26.331 1.00 89.50 80 LEU A C 1
ATOM 587 O O . LEU A 1 80 ? 12.174 -8.062 -26.544 1.00 89.50 80 LEU A O 1
ATOM 591 N N . HIS A 1 81 ? 14.344 -8.091 -25.987 1.00 92.75 81 HIS A N 1
ATOM 592 C CA . HIS A 1 81 ? 14.352 -9.513 -25.689 1.00 92.75 81 HIS A CA 1
ATOM 593 C C . HIS A 1 81 ? 13.876 -9.740 -24.258 1.00 92.75 81 HIS A C 1
ATOM 595 O O . HIS A 1 81 ? 14.436 -9.228 -23.287 1.00 92.75 81 HIS A O 1
ATOM 601 N N . GLN A 1 82 ? 12.817 -10.537 -24.116 1.00 94.56 82 GLN A N 1
ATOM 602 C CA . GLN A 1 82 ? 12.360 -10.963 -22.802 1.00 94.56 82 GLN A CA 1
ATOM 603 C C . GLN A 1 82 ? 13.360 -11.959 -22.207 1.00 94.56 82 GLN A C 1
ATOM 605 O O . GLN A 1 82 ? 13.698 -12.956 -22.846 1.00 94.56 82 GLN A O 1
ATOM 610 N N . PHE A 1 83 ? 13.750 -11.751 -20.953 1.00 91.62 83 PHE A N 1
ATOM 611 C CA . PHE A 1 83 ? 14.570 -12.703 -20.208 1.00 91.62 83 PHE A CA 1
ATOM 612 C C . PHE A 1 83 ? 13.913 -13.099 -18.885 1.00 91.62 83 PHE A C 1
ATOM 614 O O . PHE A 1 83 ? 13.005 -12.438 -18.374 1.00 91.62 83 PHE A O 1
ATOM 621 N N . TYR A 1 84 ? 14.340 -14.244 -18.355 1.00 88.38 84 TYR A N 1
ATOM 622 C CA . TYR A 1 84 ? 13.804 -14.784 -17.113 1.00 88.38 84 TYR A CA 1
ATOM 623 C C . TYR A 1 84 ? 14.557 -14.212 -15.915 1.00 88.38 84 TYR A C 1
ATOM 625 O O . TYR A 1 84 ? 15.785 -14.281 -15.852 1.00 88.38 84 TYR A O 1
ATOM 633 N N . VAL A 1 85 ? 13.807 -13.700 -14.943 1.00 89.06 85 VAL A N 1
ATOM 634 C CA . VAL A 1 85 ? 14.335 -13.274 -13.647 1.00 89.06 85 VAL A CA 1
ATOM 635 C C . VAL A 1 85 ? 13.778 -14.166 -12.550 1.00 89.06 85 VAL A C 1
ATOM 637 O O . VAL A 1 85 ? 12.614 -14.565 -12.585 1.00 89.06 85 VAL A O 1
ATOM 640 N N . ALA A 1 86 ? 14.605 -14.462 -11.552 1.00 91.50 86 ALA A N 1
ATOM 641 C CA . ALA A 1 86 ? 14.102 -15.009 -10.305 1.00 91.50 86 ALA A CA 1
ATOM 642 C C . ALA A 1 86 ? 13.394 -13.891 -9.528 1.00 91.50 86 ALA A C 1
ATOM 644 O O . ALA A 1 86 ? 13.927 -12.792 -9.389 1.00 91.50 86 ALA A O 1
ATOM 645 N N . PHE A 1 87 ? 12.204 -14.178 -9.012 1.00 91.12 87 PHE A N 1
ATOM 646 C CA . PHE A 1 87 ? 11.450 -13.266 -8.161 1.00 91.12 87 PHE A CA 1
ATOM 647 C C . PHE A 1 87 ? 11.039 -13.971 -6.875 1.00 91.12 87 PHE A C 1
ATOM 649 O O . PHE A 1 87 ? 10.774 -15.173 -6.851 1.00 91.12 87 PHE A O 1
ATOM 656 N N . THR A 1 88 ? 10.970 -13.189 -5.804 1.00 95.94 88 THR A N 1
ATOM 657 C CA . THR A 1 88 ? 10.553 -13.650 -4.483 1.00 95.94 88 THR A CA 1
ATOM 658 C C . THR A 1 88 ? 9.238 -12.971 -4.141 1.00 95.94 88 THR A C 1
ATOM 660 O O . THR A 1 88 ? 9.153 -11.744 -4.139 1.00 95.94 88 THR A O 1
ATOM 663 N N . ASN A 1 89 ? 8.207 -13.769 -3.865 1.00 96.69 89 ASN A N 1
ATOM 664 C CA . ASN A 1 89 ? 6.916 -13.253 -3.417 1.00 96.69 89 ASN A CA 1
ATOM 665 C C . ASN A 1 89 ? 7.038 -12.579 -2.043 1.00 96.69 89 ASN A C 1
ATOM 667 O O . ASN A 1 89 ? 7.912 -12.907 -1.239 1.00 96.69 89 ASN A O 1
ATOM 671 N N . GLY A 1 90 ? 6.130 -11.648 -1.772 1.00 95.50 90 GLY A N 1
ATOM 672 C CA . GLY A 1 90 ? 6.068 -10.894 -0.527 1.00 95.50 90 GLY A CA 1
ATOM 673 C C . GLY A 1 90 ? 4.894 -11.291 0.362 1.00 95.50 90 GLY A C 1
ATOM 674 O O . GLY A 1 90 ? 4.035 -12.104 0.016 1.00 95.50 90 GLY A O 1
ATOM 675 N N . LYS A 1 91 ? 4.832 -10.663 1.533 1.00 94.06 91 LYS A N 1
ATOM 676 C CA . LYS A 1 91 ? 3.727 -10.784 2.485 1.00 94.06 91 LYS A CA 1
ATOM 677 C C . LYS A 1 91 ? 3.596 -9.473 3.244 1.00 94.06 91 LYS A C 1
ATOM 679 O O . LYS A 1 91 ? 4.592 -8.937 3.717 1.00 94.06 91 LYS A O 1
ATOM 684 N N . VAL A 1 92 ? 2.368 -8.992 3.391 1.00 92.88 92 VAL A N 1
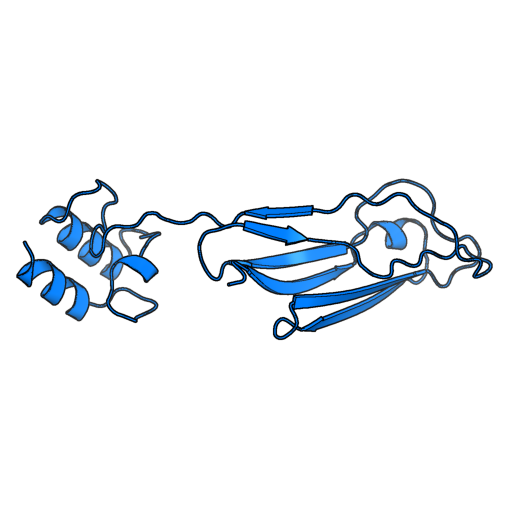ATOM 685 C CA . VAL A 1 92 ? 2.036 -7.878 4.282 1.00 92.88 92 VAL A CA 1
ATOM 686 C C . VAL A 1 92 ? 1.241 -8.436 5.452 1.00 92.88 92 VAL A C 1
ATOM 688 O O . VAL A 1 92 ? 0.316 -9.234 5.273 1.00 92.88 92 VAL A O 1
ATOM 691 N N . THR A 1 93 ? 1.611 -8.030 6.659 1.00 89.75 93 THR A N 1
ATOM 692 C CA . THR A 1 93 ? 0.872 -8.354 7.878 1.00 89.75 93 THR A CA 1
ATOM 693 C C . THR A 1 93 ? 0.337 -7.055 8.447 1.00 89.75 93 THR A C 1
ATOM 695 O O . THR A 1 93 ? 1.108 -6.192 8.854 1.00 89.75 93 THR A O 1
ATOM 698 N N . ALA A 1 94 ? -0.984 -6.921 8.450 1.00 85.12 94 ALA A N 1
ATOM 699 C CA . ALA A 1 94 ? -1.666 -5.895 9.210 1.00 85.12 94 ALA A CA 1
ATOM 700 C C . ALA A 1 94 ? -1.899 -6.448 10.618 1.00 85.12 94 ALA A C 1
ATOM 702 O O . ALA A 1 94 ? -2.423 -7.555 10.777 1.00 85.12 94 ALA A O 1
ATOM 703 N N . GLY A 1 95 ? -1.493 -5.699 11.642 1.00 72.44 95 GLY A N 1
ATOM 704 C CA . GLY A 1 95 ? -1.802 -6.071 13.017 1.00 72.44 95 GLY A CA 1
ATOM 705 C C . GLY A 1 95 ? -3.313 -6.226 13.183 1.00 72.44 95 GLY A C 1
ATOM 706 O O . GLY A 1 95 ? -4.075 -5.343 12.796 1.00 72.44 95 GLY A O 1
ATOM 707 N N . SER A 1 96 ? -3.757 -7.365 13.713 1.00 62.31 96 SER A N 1
ATOM 708 C CA . SER A 1 96 ? -5.058 -7.437 14.369 1.00 62.31 96 SER A CA 1
ATOM 709 C C . SER A 1 96 ? -4.871 -6.875 15.761 1.00 62.31 96 SER A C 1
ATOM 711 O O . SER A 1 96 ? -4.164 -7.479 16.569 1.00 62.31 96 SER A O 1
ATOM 713 N N . THR A 1 97 ? -5.507 -5.752 16.062 1.00 57.84 97 THR A N 1
ATOM 714 C CA . THR A 1 97 ? -5.794 -5.454 17.457 1.00 57.84 97 THR A CA 1
ATOM 715 C C . THR A 1 97 ? -6.773 -6.543 17.898 1.00 57.84 97 THR A C 1
ATOM 717 O O . THR A 1 97 ? -7.886 -6.610 17.387 1.00 57.84 97 THR A O 1
ATOM 720 N N . ASN A 1 98 ? -6.337 -7.486 18.739 1.00 55.78 98 ASN A N 1
ATOM 721 C CA . ASN A 1 98 ? -7.270 -8.298 19.522 1.00 55.78 98 ASN A CA 1
ATOM 722 C C . ASN A 1 98 ? -7.853 -7.334 20.543 1.00 55.78 98 ASN A C 1
ATOM 724 O O . ASN A 1 98 ? -7.284 -7.131 21.607 1.00 55.78 98 ASN A O 1
ATOM 728 N N . CYS A 1 99 ? -8.886 -6.630 20.130 1.00 65.62 99 CYS A N 1
ATOM 729 C CA . CYS A 1 99 ? -9.458 -5.534 20.873 1.00 65.62 99 CYS A CA 1
ATOM 730 C C . CYS A 1 99 ? -10.769 -6.018 21.475 1.00 65.62 99 CYS A C 1
ATOM 732 O O . CYS A 1 99 ? -11.641 -6.535 20.773 1.00 65.62 99 CYS A O 1
ATOM 734 N N . THR A 1 100 ? -10.874 -5.883 22.788 1.00 73.56 100 THR A N 1
ATOM 735 C CA . THR A 1 100 ? -12.123 -6.075 23.510 1.00 73.56 100 THR A CA 1
ATOM 736 C C . THR A 1 100 ? -13.015 -4.864 23.223 1.00 73.56 100 THR A C 1
ATOM 738 O O . THR A 1 100 ? -12.531 -3.733 23.150 1.00 73.56 100 THR A O 1
ATOM 741 N N . GLU A 1 101 ? -14.310 -5.086 22.983 1.00 80.69 101 GLU A N 1
ATOM 742 C CA . GLU A 1 101 ? -15.261 -3.979 22.824 1.00 80.69 101 GLU A CA 1
ATOM 743 C C . GLU A 1 101 ? -15.199 -3.092 24.078 1.00 80.69 101 GLU A C 1
ATOM 745 O O . GLU A 1 101 ? -15.219 -3.612 25.190 1.00 80.69 101 GLU A O 1
ATOM 750 N N . PHE A 1 102 ? -15.127 -1.775 23.886 1.00 83.88 102 PHE A N 1
ATOM 751 C CA . PHE A 1 102 ? -14.986 -0.763 24.935 1.00 83.88 102 PHE A CA 1
ATOM 752 C C . PHE A 1 102 ? -13.709 -0.764 25.798 1.00 83.88 102 PHE A C 1
ATOM 754 O O . PHE A 1 102 ? -13.644 0.062 26.695 1.00 83.88 102 PHE A O 1
ATOM 761 N N . ASP A 1 103 ? -12.683 -1.561 25.494 1.00 85.62 103 ASP A N 1
ATOM 762 C CA . ASP A 1 103 ? -11.369 -1.502 26.171 1.00 85.62 103 ASP A CA 1
ATOM 763 C C . ASP A 1 103 ? -10.525 -0.339 25.607 1.00 85.62 103 ASP A C 1
ATOM 765 O O . ASP A 1 103 ? -9.691 -0.518 24.722 1.00 85.62 103 ASP A O 1
ATOM 769 N N . LEU A 1 104 ? -10.834 0.895 26.001 1.00 86.94 104 LEU A N 1
ATOM 770 C CA . LEU A 1 104 ? -10.258 2.135 25.466 1.00 86.94 104 LEU A CA 1
ATOM 771 C C . LEU A 1 104 ? -8.891 2.483 26.064 1.00 86.94 104 LEU A C 1
ATOM 773 O O . LEU A 1 104 ? -8.164 3.298 25.479 1.00 86.94 104 LEU A O 1
ATOM 777 N N . ASP A 1 105 ? -8.528 1.909 27.210 1.00 88.44 105 ASP A N 1
ATOM 778 C CA . ASP A 1 105 ? -7.207 2.095 27.811 1.00 88.44 105 ASP A CA 1
ATOM 779 C C . ASP A 1 105 ? -6.223 0.935 27.554 1.00 8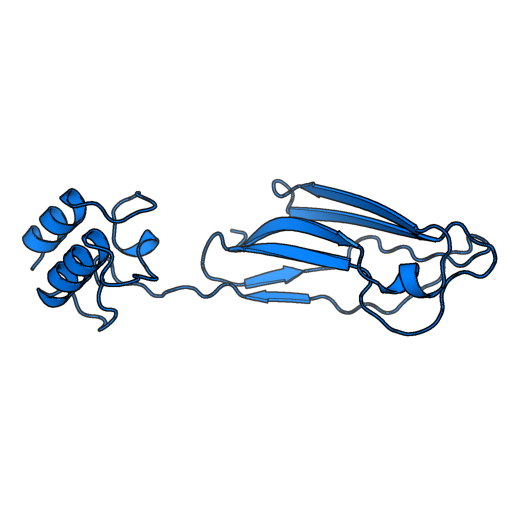8.44 105 ASP A C 1
ATOM 781 O O . ASP A 1 105 ? -5.022 1.103 27.799 1.00 88.44 105 ASP A O 1
ATOM 785 N N . ASN A 1 106 ? -6.695 -0.140 26.906 1.00 83.88 106 ASN A N 1
ATOM 786 C CA . ASN A 1 106 ? -5.932 -1.302 26.450 1.00 83.88 106 ASN A CA 1
ATOM 787 C C . ASN A 1 106 ? -5.334 -2.113 27.617 1.00 83.88 106 ASN A C 1
ATOM 789 O O . ASN A 1 106 ? -4.204 -2.614 27.522 1.00 83.88 106 ASN A O 1
ATOM 793 N N . ASP A 1 107 ? -6.079 -2.246 28.716 1.00 87.50 107 ASP A N 1
ATOM 794 C CA . ASP A 1 107 ? -5.720 -3.072 29.872 1.00 87.50 107 ASP A CA 1
ATOM 795 C C . ASP A 1 107 ? -6.374 -4.470 29.864 1.00 87.50 107 ASP A C 1
ATOM 797 O O . ASP A 1 107 ? -6.070 -5.296 30.733 1.00 87.50 107 ASP A O 1
ATOM 801 N N . THR A 1 108 ? -7.186 -4.778 28.843 1.00 84.81 108 THR A N 1
ATOM 802 C CA . THR A 1 108 ? -7.955 -6.024 28.645 1.00 84.81 108 THR A CA 1
ATOM 803 C C . THR A 1 108 ? -9.178 -6.209 29.540 1.00 84.81 108 THR A C 1
ATOM 805 O O . THR A 1 108 ? -9.802 -7.278 29.507 1.00 84.81 108 THR A O 1
ATOM 808 N N . LYS A 1 109 ? -9.558 -5.197 30.317 1.00 87.94 109 LYS A N 1
ATOM 809 C CA . LYS A 1 109 ? -10.795 -5.164 31.094 1.00 87.94 109 LYS A CA 1
ATOM 810 C C . LYS A 1 109 ? -11.744 -4.134 30.497 1.00 87.94 109 LYS A C 1
ATOM 812 O O . LYS A 1 109 ? -11.400 -3.394 29.591 1.00 87.94 109 LYS A O 1
ATOM 817 N N . ILE A 1 110 ? -12.990 -4.206 30.950 1.00 88.81 110 ILE A N 1
ATOM 818 C CA . ILE A 1 110 ? -13.992 -3.183 30.676 1.00 88.81 110 ILE A CA 1
ATOM 819 C C . ILE A 1 110 ? -14.334 -2.591 32.036 1.00 88.81 110 ILE A C 1
ATOM 821 O O . ILE A 1 110 ? -14.978 -3.261 32.848 1.00 88.81 110 ILE A O 1
ATOM 825 N N . ASP A 1 111 ? -13.851 -1.387 32.314 1.00 93.31 111 ASP A N 1
ATOM 826 C CA . ASP A 1 111 ? -14.090 -0.682 33.565 1.00 93.31 111 ASP A CA 1
ATOM 827 C C . ASP A 1 111 ? -14.151 0.849 33.385 1.00 93.31 111 ASP A C 1
ATOM 829 O O . ASP A 1 111 ? -14.333 1.389 32.292 1.00 93.31 111 ASP A O 1
ATOM 833 N N . ILE A 1 112 ? -14.118 1.589 34.494 1.00 95.44 112 ILE A N 1
ATOM 834 C CA . ILE A 1 112 ? -14.260 3.046 34.469 1.00 95.44 112 ILE A CA 1
ATOM 835 C C . ILE A 1 112 ? -13.080 3.752 33.785 1.00 95.44 112 ILE A C 1
ATOM 837 O O . ILE A 1 112 ? -13.254 4.862 33.275 1.00 95.44 112 ILE A O 1
ATOM 841 N N . PHE A 1 113 ? -11.892 3.145 33.758 1.00 94.81 113 PHE A N 1
ATOM 842 C CA . PHE A 1 113 ? -10.710 3.735 33.136 1.00 94.81 113 PHE A CA 1
ATOM 843 C C . PHE A 1 113 ? -10.821 3.774 31.611 1.00 94.81 113 PHE A C 1
ATOM 845 O O . PHE A 1 113 ? -10.305 4.710 30.993 1.00 94.81 113 PHE A O 1
ATOM 852 N N . ASP A 1 114 ? -11.628 2.897 31.017 1.00 90.94 114 ASP A N 1
ATOM 853 C CA . ASP A 1 114 ? -12.001 2.989 29.610 1.00 90.94 114 ASP A CA 1
ATOM 854 C C . ASP A 1 114 ? -12.813 4.248 29.312 1.00 90.94 114 ASP A C 1
ATOM 856 O O . ASP A 1 114 ? -12.526 4.988 28.367 1.00 90.94 114 ASP A O 1
ATOM 860 N N . ALA A 1 115 ? -13.806 4.551 30.152 1.00 92.94 115 ALA A N 1
ATOM 861 C CA . ALA A 1 115 ? -14.615 5.754 29.990 1.00 92.94 115 ALA A CA 1
ATOM 862 C C . ALA A 1 115 ? -13.754 7.017 30.150 1.00 92.94 115 ALA A C 1
ATOM 864 O O . ALA A 1 115 ? -13.912 7.975 29.388 1.00 92.94 115 ALA A O 1
ATOM 865 N N . VAL A 1 116 ? -12.803 7.004 31.093 1.00 95.38 116 VAL A N 1
ATOM 866 C CA . VAL A 1 116 ? -11.816 8.081 31.264 1.00 95.38 116 VAL A CA 1
ATOM 867 C C . VAL A 1 116 ? -10.961 8.233 30.006 1.00 95.38 116 VAL A C 1
ATOM 869 O O . VAL A 1 116 ? -10.878 9.337 29.470 1.00 95.38 116 VAL A O 1
ATOM 872 N N . ALA A 1 117 ? -10.392 7.146 29.480 1.00 92.81 117 ALA A N 1
ATOM 873 C CA . ALA A 1 117 ? -9.576 7.174 28.269 1.00 92.81 117 ALA A CA 1
ATOM 874 C C . ALA A 1 117 ? -10.353 7.707 27.055 1.00 92.81 117 ALA A C 1
ATOM 876 O O . ALA A 1 117 ? -9.827 8.521 26.294 1.00 92.81 117 ALA A O 1
ATOM 877 N N . GLY A 1 118 ? -11.616 7.306 26.900 1.00 91.62 118 GLY A N 1
ATOM 878 C CA . GLY A 1 118 ? -12.497 7.812 25.851 1.00 91.62 118 GLY A CA 1
ATOM 879 C C . GLY A 1 118 ? -12.796 9.308 25.972 1.00 91.62 118 GLY A C 1
ATOM 880 O O . GLY A 1 118 ? -12.756 10.029 24.975 1.00 91.62 118 GLY A O 1
ATOM 881 N N . LEU A 1 119 ? -13.034 9.816 27.183 1.00 94.00 119 LEU A N 1
ATOM 882 C CA . LEU A 1 119 ? -13.234 11.252 27.423 1.00 94.00 119 LEU A CA 1
ATOM 883 C C . LEU A 1 119 ? -11.944 12.066 27.221 1.00 94.00 119 LEU A C 1
ATOM 885 O O . LEU A 1 119 ? -11.983 13.167 26.664 1.00 94.00 119 LEU A O 1
ATOM 889 N N . GLU A 1 120 ? -10.791 11.528 27.621 1.00 94.75 120 GLU A N 1
ATOM 890 C CA . GLU A 1 120 ? -9.481 12.119 27.325 1.00 94.75 120 GLU A CA 1
ATOM 891 C C . GLU A 1 120 ? -9.235 12.185 25.815 1.00 94.75 120 GLU A C 1
ATOM 893 O O . GLU A 1 120 ? -8.741 13.187 25.303 1.00 94.75 120 GLU A O 1
ATOM 898 N N . HIS A 1 121 ? -9.631 11.153 25.074 1.00 91.69 121 HIS A N 1
ATOM 899 C CA . HIS A 1 121 ? -9.538 11.146 23.622 1.00 91.69 121 HIS A CA 1
ATOM 900 C C . HIS A 1 121 ? -10.435 12.204 22.969 1.00 91.69 121 HIS A C 1
ATOM 902 O O . HIS A 1 121 ? -9.961 12.983 22.144 1.00 91.69 121 HIS A O 1
ATOM 908 N N . LEU A 1 122 ? -11.697 12.312 23.401 1.00 91.62 122 LEU A N 1
ATOM 909 C CA . LEU A 1 122 ? -12.632 13.337 22.917 1.00 91.62 122 LEU A CA 1
ATOM 910 C C . LEU A 1 122 ? -12.178 14.771 23.234 1.00 91.62 122 LEU A C 1
ATOM 912 O O . LEU A 1 122 ? -12.552 15.707 22.529 1.00 91.62 122 LEU A O 1
ATOM 916 N N . SER A 1 123 ? -11.367 14.951 24.279 1.00 94.50 123 SER A N 1
ATOM 917 C CA . SER A 1 123 ? -10.722 16.229 24.614 1.00 94.50 123 SER A CA 1
ATOM 918 C C . SER A 1 123 ? -9.344 16.416 23.958 1.00 94.50 123 SER A C 1
ATOM 920 O O . SER A 1 123 ? -8.633 17.367 24.283 1.00 94.50 123 SER A O 1
ATOM 922 N N . CYS A 1 124 ? -8.977 15.546 23.008 1.00 87.81 124 CYS A N 1
ATOM 923 C CA . CYS A 1 124 ? -7.694 15.513 22.296 1.00 87.81 124 CYS A CA 1
ATOM 924 C C . CYS A 1 124 ? -6.464 15.279 23.196 1.00 87.81 124 CYS A C 1
ATOM 926 O O . CYS A 1 124 ? -5.334 15.527 22.774 1.00 87.81 124 CYS A O 1
ATOM 928 N N . GLY A 1 125 ? -6.663 14.807 24.428 1.00 87.31 125 GLY A N 1
ATOM 929 C CA . GLY A 1 125 ? -5.608 14.515 25.401 1.00 87.31 125 GLY A CA 1
ATOM 930 C C . GLY A 1 125 ? -4.982 13.126 25.251 1.00 87.31 125 GLY A C 1
ATOM 931 O O . GLY A 1 125 ? -3.859 12.916 25.708 1.00 87.31 125 GLY A O 1
ATOM 932 N N . LYS A 1 126 ? -5.667 12.186 24.585 1.00 85.31 126 LYS A N 1
ATOM 933 C CA . LYS A 1 126 ? -5.203 10.803 24.396 1.00 85.31 126 LYS A CA 1
ATOM 934 C C . LYS A 1 126 ? -5.446 10.315 22.969 1.00 85.31 126 LYS A C 1
ATOM 936 O O . LYS A 1 126 ? -6.510 10.515 22.396 1.00 85.31 126 LYS A O 1
ATOM 941 N N . THR A 1 127 ? -4.453 9.654 22.379 1.00 85.00 127 THR A N 1
ATOM 942 C CA . THR A 1 127 ? -4.644 8.914 21.120 1.00 85.00 127 THR A CA 1
ATOM 943 C C . THR A 1 127 ? -5.093 7.498 21.449 1.00 85.00 127 THR A C 1
ATOM 945 O O . THR A 1 127 ? -4.425 6.820 22.230 1.00 85.00 127 THR A O 1
ATOM 948 N N . ILE A 1 128 ? -6.198 7.058 20.850 1.00 80.75 128 ILE A N 1
ATOM 949 C CA . ILE A 1 128 ? -6.708 5.695 20.976 1.00 80.75 128 ILE A CA 1
ATOM 950 C C . ILE A 1 128 ? -6.439 4.967 19.658 1.00 80.75 128 ILE A C 1
ATOM 952 O O . ILE A 1 128 ? -6.721 5.473 18.579 1.00 80.75 128 ILE A O 1
ATOM 956 N N . TYR A 1 129 ? -5.844 3.778 19.736 1.00 73.25 129 TYR A N 1
ATOM 957 C CA . TYR A 1 129 ? -5.418 3.020 18.550 1.00 73.25 129 TYR A CA 1
ATOM 958 C C . TYR A 1 129 ? -6.412 1.924 18.143 1.00 73.25 129 TYR A C 1
ATOM 960 O O . TYR A 1 129 ? -6.245 1.284 17.105 1.00 73.25 129 TYR A O 1
ATOM 968 N N . ASN A 1 130 ? -7.443 1.695 18.956 1.00 68.75 130 ASN A N 1
ATOM 969 C CA . ASN A 1 130 ? -8.444 0.645 18.790 1.00 68.75 130 ASN A CA 1
ATOM 970 C C . ASN A 1 130 ? -9.882 1.190 18.691 1.00 68.75 130 ASN A C 1
ATOM 972 O O . ASN A 1 130 ? -10.831 0.459 18.957 1.00 68.75 130 ASN A O 1
ATOM 976 N N . GLU A 1 131 ? -10.060 2.439 18.243 1.00 70.19 131 GLU A N 1
ATOM 977 C CA . GLU A 1 131 ? -11.381 3.075 18.074 1.00 70.19 131 GLU A CA 1
ATOM 978 C C . GLU A 1 131 ? -12.344 2.236 17.220 1.00 70.19 131 GLU A C 1
ATOM 980 O O . GLU A 1 131 ? -13.507 2.061 17.563 1.00 70.19 131 GLU A O 1
ATOM 985 N N . GLY A 1 132 ? -11.845 1.640 16.130 1.00 63.50 132 GLY A N 1
ATOM 986 C CA . GLY A 1 132 ? -12.648 0.795 15.235 1.00 63.50 132 GLY A CA 1
ATOM 987 C C . GLY A 1 132 ? -13.107 -0.534 15.848 1.00 63.50 132 GLY A C 1
ATOM 988 O O . GLY A 1 132 ? -13.854 -1.273 15.212 1.00 63.50 132 GLY A O 1
ATOM 989 N N . CYS A 1 133 ? -12.647 -0.851 17.056 1.00 64.81 133 CYS A N 1
ATOM 990 C CA . CYS A 1 133 ? -13.027 -2.043 17.796 1.00 64.81 133 CYS A CA 1
ATOM 991 C C . CYS A 1 133 ? -13.973 -1.777 18.958 1.00 64.81 133 CYS A C 1
ATOM 993 O O . CYS A 1 133 ? -14.667 -2.687 19.407 1.00 64.81 133 CYS A O 1
ATOM 995 N N . SER A 1 134 ? -13.932 -0.565 19.502 1.00 61.66 134 SER A N 1
ATOM 996 C CA . SER A 1 134 ? -14.606 -0.240 20.749 1.00 61.66 134 SER A CA 1
ATOM 997 C C . SER A 1 134 ? -16.048 0.195 20.545 1.00 61.66 134 SER A C 1
ATOM 999 O O . SER A 1 134 ? -16.811 0.171 21.503 1.00 61.66 134 SER A O 1
ATOM 1001 N N . VAL A 1 135 ? -16.441 0.560 19.319 1.00 61.62 135 VAL A N 1
ATOM 1002 C CA . VAL A 1 135 ? -17.765 1.123 19.053 1.00 61.62 135 VAL A CA 1
ATOM 1003 C C . VAL A 1 135 ? -18.541 0.318 18.019 1.00 61.62 135 VAL A C 1
ATOM 1005 O O . VAL A 1 135 ? -18.044 -0.079 16.964 1.00 61.62 135 VAL A O 1
ATOM 1008 N N . SER A 1 136 ? -19.819 0.103 18.322 1.00 56.50 136 SER A N 1
ATOM 1009 C CA . SER A 1 136 ? -20.791 -0.531 17.440 1.00 56.50 136 SER A CA 1
ATOM 1010 C C . SER A 1 136 ? -20.903 0.249 16.114 1.00 56.50 136 SER A C 1
ATOM 1012 O O . SER A 1 136 ? -21.685 1.194 16.019 1.00 56.50 136 SER A O 1
ATOM 1014 N N . ASN A 1 137 ? -20.143 -0.151 15.090 1.00 54.38 137 ASN A N 1
ATOM 1015 C CA . ASN A 1 137 ? -20.235 0.306 13.694 1.00 54.38 137 ASN A CA 1
ATOM 1016 C C . ASN A 1 137 ? -19.897 1.782 13.383 1.00 54.38 137 ASN A C 1
ATOM 1018 O O . ASN A 1 137 ? -20.408 2.321 12.398 1.00 54.38 137 ASN A O 1
ATOM 1022 N N . HIS A 1 138 ? -19.010 2.435 14.137 1.00 57.16 138 HIS A N 1
ATOM 1023 C CA . HIS A 1 138 ? -18.538 3.786 13.800 1.00 57.16 138 HIS A CA 1
ATOM 1024 C C . HIS A 1 138 ? -17.004 3.847 13.746 1.00 57.16 138 HIS A C 1
ATOM 1026 O O . HIS A 1 138 ? -16.315 3.226 14.538 1.00 57.16 138 HIS A O 1
ATOM 1032 N N . ASN A 1 139 ? -16.450 4.565 12.766 1.00 62.94 139 ASN A N 1
ATOM 1033 C CA . ASN A 1 139 ? -14.996 4.654 12.560 1.00 62.94 139 ASN A CA 1
ATOM 1034 C C . ASN A 1 139 ? -14.297 5.617 13.544 1.00 62.94 139 ASN A C 1
ATOM 1036 O O . ASN A 1 139 ? -13.111 5.877 13.369 1.00 62.94 139 ASN A O 1
ATOM 1040 N N . THR A 1 140 ? -15.034 6.187 14.500 1.00 76.81 140 THR A N 1
ATOM 1041 C CA . THR A 1 140 ? -14.585 7.212 15.453 1.00 76.81 140 THR A CA 1
ATOM 1042 C C . THR A 1 140 ? -15.354 7.063 16.762 1.00 76.81 140 THR A C 1
ATOM 1044 O O . THR A 1 140 ? -16.548 6.756 16.725 1.00 76.81 140 THR A O 1
ATOM 1047 N N . ILE A 1 141 ? -14.705 7.333 17.896 1.00 84.00 141 ILE A N 1
ATOM 1048 C CA . ILE A 1 141 ? -15.358 7.372 19.214 1.00 84.00 141 ILE A CA 1
ATOM 1049 C C . ILE A 1 141 ? -16.171 8.662 19.351 1.00 84.00 141 ILE A C 1
ATOM 1051 O O . ILE A 1 141 ? -15.654 9.755 19.129 1.00 84.00 141 ILE A O 1
ATOM 1055 N N . GLU A 1 142 ? -17.435 8.552 19.757 1.00 88.19 142 GLU A N 1
ATOM 1056 C CA . GLU A 1 142 ? -18.303 9.688 20.072 1.00 88.19 142 GLU A CA 1
ATOM 1057 C C . GLU A 1 142 ? -18.789 9.631 21.532 1.00 88.19 142 GLU A C 1
ATOM 1059 O O . GLU A 1 142 ? -18.790 8.584 22.177 1.00 88.19 142 GLU A O 1
ATOM 1064 N N . LEU A 1 143 ? -19.287 10.753 22.069 1.00 90.81 143 LEU A N 1
ATOM 1065 C CA . LEU A 1 143 ? -19.791 10.811 23.452 1.00 90.81 143 LEU A CA 1
ATOM 1066 C C . LEU A 1 143 ? -20.927 9.801 23.723 1.00 90.81 143 LEU A C 1
ATOM 1068 O O . LEU A 1 143 ? -21.042 9.273 24.826 1.00 90.81 143 LEU A O 1
ATOM 1072 N N . LYS A 1 144 ? -21.740 9.482 22.705 1.00 88.81 144 LYS A N 1
ATOM 1073 C CA . LYS A 1 144 ? -22.791 8.453 22.798 1.00 88.81 144 LYS A CA 1
ATOM 1074 C C . LYS A 1 144 ? -22.220 7.057 23.073 1.00 88.81 144 LYS A C 1
ATOM 1076 O O . LYS A 1 144 ? -22.898 6.235 23.680 1.00 88.81 144 LYS A O 1
ATOM 1081 N N . ASP A 1 145 ? -21.001 6.787 22.614 1.00 87.31 145 ASP A N 1
ATOM 1082 C CA . ASP A 1 145 ? -20.341 5.503 22.816 1.00 87.31 145 ASP A CA 1
ATOM 1083 C C . ASP A 1 145 ? -19.803 5.403 24.244 1.00 87.31 145 ASP A C 1
ATOM 1085 O O . ASP A 1 145 ? -19.907 4.344 24.854 1.00 87.31 145 ASP A O 1
ATOM 1089 N N . ILE A 1 146 ? -19.367 6.528 24.826 1.00 90.38 146 ILE A N 1
ATOM 1090 C CA . ILE A 1 146 ? -19.016 6.609 26.251 1.00 90.38 146 ILE A CA 1
ATOM 1091 C C . ILE A 1 146 ? -20.238 6.334 27.133 1.00 90.38 146 ILE A C 1
ATOM 1093 O O . ILE A 1 146 ? -20.132 5.608 28.115 1.00 90.38 146 ILE A O 1
ATOM 1097 N N . PHE A 1 147 ? -21.420 6.849 26.777 1.00 91.44 147 PHE A N 1
ATOM 1098 C CA . PHE A 1 147 ? -22.641 6.530 27.526 1.00 91.44 147 PHE A CA 1
ATOM 1099 C C . PHE A 1 147 ? -23.004 5.045 27.449 1.00 91.44 147 PHE A C 1
ATOM 1101 O O . PHE A 1 147 ? -23.325 4.454 28.475 1.00 91.44 147 PHE A O 1
ATOM 1108 N N . LYS A 1 148 ? -22.881 4.418 26.272 1.00 90.06 148 LYS A N 1
ATOM 1109 C CA . LYS A 1 148 ? -23.080 2.965 26.131 1.00 90.06 148 LYS A CA 1
ATOM 1110 C C . LYS A 1 148 ? -22.073 2.153 26.943 1.00 90.06 148 LYS A C 1
ATOM 1112 O O . LYS A 1 148 ? -22.437 1.117 27.486 1.00 90.06 148 LYS A O 1
ATOM 1117 N N . LEU A 1 149 ? -20.820 2.600 27.004 1.00 89.62 149 LEU A N 1
ATOM 1118 C CA . LEU A 1 149 ? -19.793 1.985 27.840 1.00 89.62 149 LEU A CA 1
ATOM 1119 C C . LEU A 1 149 ? -20.163 2.081 29.324 1.00 89.62 149 LEU A C 1
ATOM 1121 O O . LEU A 1 149 ? -20.134 1.071 30.016 1.00 89.62 149 LEU A O 1
ATOM 1125 N N . ILE A 1 150 ? -20.587 3.259 29.792 1.00 91.88 150 ILE A N 1
ATOM 1126 C CA . ILE A 1 150 ? -21.003 3.474 31.187 1.00 91.88 150 ILE A CA 1
ATOM 1127 C C . ILE A 1 150 ? -22.186 2.572 31.580 1.00 91.88 150 ILE A C 1
ATOM 1129 O O . ILE A 1 150 ? -22.257 2.134 32.719 1.00 91.88 150 ILE A O 1
ATOM 1133 N N . GLU A 1 151 ? -23.095 2.246 30.658 1.00 91.62 151 GLU A N 1
ATOM 1134 C CA . GLU A 1 151 ? -24.188 1.291 30.916 1.00 91.62 151 GLU A CA 1
ATOM 1135 C C . GLU A 1 151 ? -23.715 -0.168 31.090 1.00 91.62 151 GLU A C 1
ATOM 1137 O O . GLU A 1 151 ? -24.489 -1.005 31.562 1.00 91.62 151 GLU A O 1
ATOM 1142 N N . LYS A 1 152 ? -22.477 -0.495 30.691 1.00 86.69 152 LYS A N 1
ATOM 1143 C CA . LYS A 1 152 ? -21.903 -1.850 30.756 1.00 86.69 152 LYS A CA 1
ATOM 1144 C C . LYS A 1 152 ? -21.002 -2.103 31.972 1.00 86.69 152 LYS A C 1
ATOM 1146 O O . LYS A 1 152 ? -20.706 -3.273 32.224 1.00 86.69 152 LYS A O 1
ATOM 1151 N N . ILE A 1 153 ? -20.563 -1.058 32.676 1.00 89.88 153 ILE A N 1
ATOM 1152 C CA . ILE A 1 153 ? -19.662 -1.125 33.847 1.00 89.88 153 ILE A CA 1
ATOM 1153 C C . ILE A 1 153 ? -20.434 -0.976 35.158 1.00 89.88 153 ILE A C 1
ATOM 1155 O O . ILE A 1 153 ? -20.052 -1.663 36.131 1.00 89.88 153 ILE A O 1
#

Organism: NCBI:txid717931

pLDDT: mean 86.87, std 10.73, range [47.75, 97.81]

Sequence (153 aa):
MHSIEAINVTEENFLKQNCTTSYSTSIINNTIGKIKFADTCTGETGVNGSGVLCNITFKAKSGGSSALNFDSVKVLDSELHQFYVAFTNGKVTAGSTNCTEFDLDNDTKIDIFDAVAGLEHLSCGKTIYNEGCSVSNHNTIELKDIFKLIEKI